Protein 7OXW (pdb70)

Sequence (143 aa):
GPLGSSMPNFSGNWKIIRSENFEELLKVLGVNVMLDDIAVAAASKPAVEEIKQEGDTFYIKTSTTVRTTTEINFKVGEEEFEEQQTVDGRPCCKSLVKWESENKMVCEQKLLKGEGPKTSWTRELTNDGELILTTMTADDVVCTRVYVRE

InterPro domains:
  IPR000463 Cytosolic fatty-acid binding [PR00178] (4-26)
  IPR000463 Cytosolic fatty-acid binding [PR00178] (65-81)
  IPR000463 Cytosolic fatty-acid binding [PR00178] (117-137)
  IPR000463 Cytosolic fatty-acid binding [PS00214] (6-23)
  IPR000566 Lipocalin/cytosolic fatty-acid binding domain [PF00061] (5-138)
  IPR012674 Calycin [G3DSA:2.40.128.20] (2-138)
  IPR012674 Calycin [SSF50814] (3-137)
  IPR031259 Intracellular lipid binding protein [PTHR11955] (1-137)

B-factor: mean 19.8, std 8.45, range [10.61, 64.06]

Organism: Homo sapiens (NCBI:txid9606)

GO terms:
  GO:0005634 nucleus (C, IDA)
  GO:0005737 cytoplasm (C, IDA)
  GO:0030332 cyclin binding (F, IDA)
  GO:0005501 retinoid binding (F, TAS)
  GO:0006355 regulation of DNA-templated transcription (P, TAS)
  GO:0007165 signal transduction (P, TAS)
  GO:0008544 epidermis development (P, TAS)
  GO:0005654 nucleoplasm (C, TAS)
  GO:0005829 cytosol (C, TAS)
  GO:0005515 protein binding (F, IPI)
  GO:0005654 nucleoplasm (C, IDA)
  GO:0005829 cytosol (C, IDA)
  GO:0070062 extracellular exosome (C, HDA)

Foldseek 3Di:
DEPDPQDFPAAWKAWDDKDCPVVQCVQCPQVAFCLPCVQPVDRPWTFGWDDDYQKIWTWTDDVVDIDIHIDGAADWDWTAGNVGFIKIWHWHDPDSFKIKIFIGTPDDDAWGWIWMWGQDPVRKIWIWIDTHPGIMIIIIHGD

Radius of gyration: 14.5 Å; Cα contacts (8 Å, |Δi|>4): 341; chains: 1; bounding box: 33×33×35 Å

Nearest PDB structures (foldseek):
  7oxw-assembly1_A  TM=1.007E+00  e=1.226E-26  Homo sapiens
  7aa0-assembly1_BBB  TM=8.154E-01  e=2.253E-20  Homo sapiens
  2g79-assembly1_A  TM=8.221E-01  e=6.037E-20  Homo sapiens
  4ykm-assembly2_B  TM=8.260E-01  e=2.718E-19  Homo sapiens
  3i17-assembly1_A  TM=8.117E-01  e=9.630E-20  Homo sapiens

Secondary structure (DSSP, 8-state):
--STTS----EEEEEEEEESHHHHHHHHGGG-BHHHHTTTS-SSS-EEEEEETTEEEEEEE-SS-EEEEEEETTS-EEEEBTTS-EEEEEEEEEETTEEEEEEEESSS----EEEEEEE-TTS-EEEEEEETTEEEEEEEEE-

Solvent-accessible surface area: 7800 Å² total; per-residue (Å²): 37,43,134,71,105,41,31,60,1,33,19,75,0,104,28,91,133,49,72,62,20,114,83,3,58,153,70,16,39,88,35,15,8,97,60,25,26,19,2,4,37,45,62,196,13,27,7,56,5,138,3,112,29,56,46,1,91,0,72,9,52,55,152,143,109,84,26,92,27,84,9,86,7,52,94,101,48,108,6,97,3,70,79,36,50,31,6,97,0,63,0,123,70,96,54,95,28,48,0,26,0,87,20,152,33,100,122,69,157,25,34,151,21,23,11,16,12,46,15,30,146,104,35,52,2,39,2,28,11,31,0,84,139,26,67,0,30,17,19,9,48,116,130

CATH classification: 2.40.128.20

Structure (mmCIF, N/CA/C/O backbone):
data_7OXW
#
_entry.id   7OXW
#
_cell.length_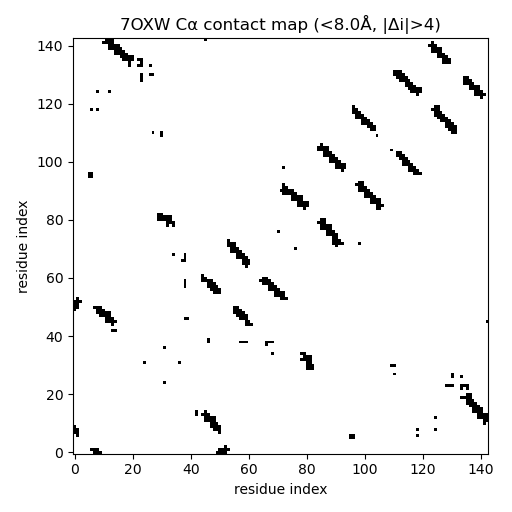a   45.300
_cell.length_b   92.290
_cell.length_c   98.760
_cell.angle_alpha   90.000
_cell.angle_beta   90.000
_cell.angle_gamma   90.000
#
_symmetry.space_group_name_H-M   'I 2 2 2'
#
loop_
_entity.id
_entity.type
_entity.pdbx_description
1 polymer 'Cellular retinoic acid-binding protein 2'
2 non-polymer 'ACETATE ION'
3 non-polymer 'SULFATE ION'
4 water water
#
loop_
_atom_site.group_PDB
_atom_site.id
_atom_site.type_symbol
_atom_site.label_atom_id
_atom_site.label_alt_id
_atom_site.label_comp_id
_atom_site.label_asym_id
_atom_site.label_entity_id
_atom_site.label_seq_id
_atom_site.pdbx_PDB_ins_code
_atom_site.Cartn_x
_atom_site.Cartn_y
_atom_site.Cartn_z
_atom_site.occupancy
_atom_site.B_iso_or_equiv
_atom_site.auth_seq_id
_atom_site.auth_comp_id
_atom_site.auth_asym_id
_atom_site.auth_atom_id
_atom_site.pdbx_PDB_model_num
ATOM 1 N N . GLY A 1 1 ? 4.175 10.810 19.647 1.000 20.155 -4 GLY A N 1
ATOM 2 C CA . GLY A 1 1 ? 3.883 11.639 20.829 1.000 18.270 -4 GLY A CA 1
ATOM 3 C C . GLY A 1 1 ? 5.097 12.441 21.267 1.000 15.974 -4 GLY A C 1
ATOM 4 O O . GLY A 1 1 ? 6.103 12.485 20.578 1.000 17.222 -4 GLY A O 1
ATOM 10 N N . PRO A 1 2 ? 4.979 13.101 22.429 1.000 15.153 -3 PRO A N 1
ATOM 11 C CA . PRO A 1 2 ? 5.990 14.020 22.929 1.000 15.062 -3 PRO A CA 1
ATOM 12 C C . PRO A 1 2 ? 6.996 13.331 23.850 1.000 15.521 -3 PRO A C 1
ATOM 13 O O . PRO A 1 2 ? 6.848 12.157 24.199 1.000 17.713 -3 PRO A O 1
ATOM 24 N N . LEU A 1 3 ? 8.002 14.097 24.251 1.000 16.391 -2 LEU A N 1
ATOM 25 C CA . LEU A 1 3 ? 9.025 13.634 25.219 1.000 16.070 -2 LEU A CA 1
ATOM 26 C C . LEU A 1 3 ? 8.567 13.878 26.661 1.000 16.208 -2 LEU A C 1
ATOM 27 O O . LEU A 1 3 ? 8.247 15.020 27.031 1.000 15.750 -2 LEU A O 1
ATOM 43 N N . GLY A 1 4 ? 8.624 12.842 27.493 1.000 17.212 -1 GLY A N 1
ATOM 44 C CA . GLY A 1 4 ? 8.393 13.018 28.930 1.000 17.560 -1 GLY A CA 1
ATOM 45 C C . GLY A 1 4 ? 7.053 13.671 29.208 1.000 15.883 -1 GLY A C 1
ATOM 46 O O . GLY A 1 4 ? 6.024 13.273 28.610 1.000 18.579 -1 GLY A O 1
ATOM 50 N N . SER A 1 5 ? 7.019 14.647 30.106 1.000 16.646 0 SER A N 1
ATOM 51 C CA A SER A 1 5 ? 5.790 15.336 30.563 0.500 17.380 0 SER A CA 1
ATOM 52 C CA B SER A 1 5 ? 5.760 15.304 30.535 0.500 16.956 0 SER A CA 1
ATOM 53 C C . SER A 1 5 ? 5.358 16.422 29.576 1.000 16.390 0 SER A C 1
ATOM 54 O O . SER A 1 5 ? 4.345 17.038 29.826 1.000 17.814 0 SER A O 1
ATOM 68 N N . MET A 1 6 ? 6.125 16.688 28.530 1.000 15.077 1 MET A N 1
ATOM 69 C CA . MET A 1 6 ? 5.737 17.744 27.566 1.000 14.343 1 MET A CA 1
ATOM 70 C C . MET A 1 6 ? 4.425 17.335 26.902 1.000 14.013 1 MET A C 1
ATOM 71 O O . MET A 1 6 ? 4.171 16.144 26.712 1.000 14.862 1 MET A O 1
ATOM 85 N N . PRO A 1 7 ? 3.551 18.292 26.558 1.000 14.251 2 PRO A N 1
ATOM 86 C CA . PRO A 1 7 ? 2.241 17.937 26.024 1.000 14.304 2 PRO A CA 1
ATOM 87 C C . PRO A 1 7 ? 2.298 17.409 24.585 1.000 14.277 2 PRO A C 1
ATOM 88 O O . PRO A 1 7 ? 3.178 17.760 23.810 1.000 13.991 2 PRO A O 1
ATOM 99 N N . ASN A 1 8 ? 1.297 16.618 24.242 1.000 14.839 3 ASN A N 1
ATOM 100 C CA . ASN A 1 8 ? 1.230 15.969 22.915 1.000 14.868 3 ASN A CA 1
ATOM 101 C C . ASN A 1 8 ? 0.489 16.869 21.933 1.000 14.347 3 ASN A C 1
ATOM 102 O O . ASN A 1 8 ? -0.730 17.060 22.072 1.000 15.619 3 ASN A O 1
ATOM 113 N N . PHE A 1 9 ? 1.189 17.386 20.939 1.000 13.224 4 PHE A N 1
ATOM 114 C CA . PHE A 1 9 ? 0.570 18.236 19.906 1.000 13.074 4 PHE A CA 1
ATOM 115 C C . PHE A 1 9 ? -0.218 17.395 18.900 1.000 13.451 4 PHE A C 1
ATOM 116 O O . PHE A 1 9 ? -0.988 17.977 18.115 1.000 13.651 4 PHE A O 1
ATOM 133 N N . SER A 1 10 ? -0.011 16.091 18.843 1.000 14.104 5 SER A N 1
ATOM 134 C CA . SER A 1 10 ? -0.720 15.252 17.855 1.000 13.869 5 SER A CA 1
ATOM 135 C C . SER A 1 10 ? -2.219 15.426 18.020 1.000 13.946 5 SER A C 1
ATOM 136 O O . SER A 1 10 ? -2.718 15.348 19.138 1.000 15.994 5 SER A O 1
ATOM 144 N N . GLY A 1 11 ? -2.892 15.651 16.917 1.000 15.226 6 GLY A N 1
ATOM 145 C CA . GLY A 1 11 ? -4.353 15.757 16.946 1.000 17.683 6 GLY A CA 1
ATOM 146 C C . GLY A 1 11 ? -4.885 16.405 15.706 1.000 14.354 6 GLY A C 1
ATOM 147 O O . GLY A 1 11 ? -4.126 16.830 14.835 1.000 15.308 6 GLY A O 1
ATOM 151 N N . ASN A 1 12 ? -6.198 16.545 15.684 1.000 15.071 7 ASN A N 1
ATOM 152 C CA . ASN A 1 12 ? -6.930 17.274 14.644 1.000 14.473 7 ASN A CA 1
ATOM 153 C C . ASN A 1 12 ? -7.527 18.501 15.300 1.000 13.939 7 ASN A C 1
ATOM 154 O O . ASN A 1 12 ? -8.247 18.346 16.298 1.000 16.544 7 ASN A O 1
ATOM 165 N N . TRP A 1 13 ? -7.162 19.673 14.827 1.000 13.630 8 TRP A N 1
ATOM 166 C CA . TRP A 1 13 ? -7.375 20.947 15.523 1.000 13.199 8 TRP A CA 1
ATOM 167 C C . TRP A 1 13 ? -8.286 21.877 14.739 1.000 13.301 8 TRP A C 1
ATOM 168 O O . TRP A 1 13 ? -8.102 22.079 13.538 1.000 14.496 8 TRP A O 1
ATOM 189 N N . LYS A 1 14 ? -9.291 22.386 15.423 1.000 14.651 9 LYS A N 1
ATOM 190 C CA . LYS A 1 14 ? -10.353 23.234 14.883 1.000 15.847 9 LYS A CA 1
ATOM 191 C C . LYS A 1 14 ? -10.143 24.661 15.365 1.000 14.021 9 LYS A C 1
ATOM 192 O O . LYS A 1 14 ? -10.069 24.899 16.587 1.000 14.670 9 LYS A O 1
ATOM 211 N N . ILE A 1 15 ? -10.114 25.619 14.483 1.000 14.946 10 ILE A N 1
ATOM 212 C CA . ILE A 1 15 ? -9.997 27.039 14.857 1.000 14.372 10 ILE A CA 1
ATOM 213 C C . ILE A 1 15 ? -11.279 27.550 15.509 1.000 14.893 10 ILE A C 1
ATOM 214 O O . ILE A 1 15 ? -12.354 27.335 14.946 1.000 17.606 10 ILE A O 1
ATOM 230 N N . ILE A 1 16 ? -11.162 28.239 16.653 1.000 13.949 11 ILE A N 1
ATOM 231 C CA . ILE A 1 16 ? -12.343 28.862 17.308 1.000 14.391 11 ILE A CA 1
ATOM 232 C C . ILE A 1 16 ? -12.122 30.337 17.591 1.000 13.917 11 ILE A C 1
ATOM 233 O O . ILE A 1 16 ? -13.076 30.988 17.986 1.000 16.243 11 ILE A O 1
ATOM 249 N N . ARG A 1 17 ? -10.968 30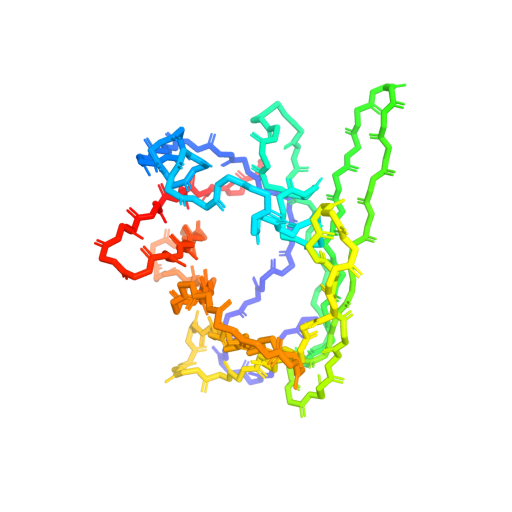.906 17.265 1.000 14.677 12 ARG A N 1
ATOM 250 C CA . ARG A 1 17 ? -10.801 32.360 17.384 1.000 14.489 12 ARG A CA 1
ATOM 251 C C . ARG A 1 17 ? -9.618 32.785 16.530 1.000 15.060 12 ARG A C 1
ATOM 252 O O . ARG A 1 17 ? -8.627 32.043 16.441 1.000 14.853 12 ARG A O 1
ATOM 273 N N . SER A 1 18 ? -9.714 33.969 15.949 1.000 15.650 13 SER A N 1
ATOM 274 C CA . SER A 1 18 ? -8.599 34.620 15.243 1.000 15.691 13 SER A CA 1
ATOM 275 C C . SER A 1 18 ? -8.583 36.097 15.572 1.000 14.903 13 SER A C 1
ATOM 276 O O . SER A 1 18 ? -9.673 36.700 15.656 1.000 18.225 13 SER A O 1
ATOM 284 N N . GLU A 1 19 ? -7.404 36.677 15.624 1.000 15.495 14 GLU A N 1
ATOM 285 C CA . GLU A 1 19 ? -7.278 38.136 15.636 1.000 17.194 14 GLU A CA 1
ATOM 286 C C . GLU A 1 19 ? -6.031 38.511 14.859 1.000 16.333 14 GLU A C 1
ATOM 287 O O . GLU A 1 19 ? -4.994 37.841 14.943 1.000 15.395 14 GLU A O 1
ATOM 299 N N . ASN A 1 20 ? -6.168 39.598 14.120 1.000 16.878 15 ASN A N 1
ATOM 300 C CA . ASN A 1 20 ? -5.063 40.292 13.415 1.000 16.429 15 ASN A CA 1
ATOM 301 C C . ASN A 1 20 ? -4.492 39.459 12.254 1.000 15.020 15 ASN A C 1
ATOM 302 O O . ASN A 1 20 ? -3.384 39.800 11.812 1.000 15.587 15 ASN A O 1
ATOM 313 N N . PHE A 1 21 ? -5.190 38.467 11.729 1.000 15.327 16 PHE A N 1
ATOM 314 C CA . PHE A 1 21 ? -4.633 37.693 10.589 1.000 15.137 16 PHE A CA 1
ATOM 315 C C . PHE A 1 21 ? -4.607 38.567 9.325 1.000 14.891 16 PHE A C 1
ATOM 316 O O . PHE A 1 21 ? -3.551 38.675 8.668 1.000 14.351 16 PHE A O 1
ATOM 333 N N . GLU A 1 22 ? -5.715 39.195 8.980 1.000 16.802 17 GLU A N 1
ATOM 334 C CA . GLU A 1 22 ? -5.706 40.049 7.769 1.000 16.502 17 GLU A CA 1
ATOM 335 C C . GLU A 1 22 ? -4.672 41.181 7.957 1.000 16.025 17 GLU A C 1
ATOM 336 O O . GLU A 1 22 ? -3.928 41.564 7.041 1.000 15.417 17 GLU A O 1
ATOM 348 N N . GLU A 1 23 ? -4.596 41.733 9.146 1.000 16.301 18 GLU A N 1
ATOM 349 C CA . GLU A 1 23 ? -3.651 42.807 9.472 1.000 16.018 18 GLU A CA 1
ATOM 350 C C . GLU A 1 23 ? -2.195 42.342 9.254 1.000 14.441 18 GLU A C 1
ATOM 351 O O . GLU A 1 23 ? -1.350 43.018 8.633 1.000 15.116 18 GLU A O 1
ATOM 363 N N . LEU A 1 24 ? -1.883 41.154 9.760 1.000 13.555 19 LEU A N 1
ATOM 364 C CA . LEU A 1 24 ? -0.554 40.544 9.573 1.000 13.137 19 LEU A CA 1
ATOM 365 C C . LEU A 1 24 ? -0.279 40.388 8.080 1.000 12.380 19 LEU A C 1
ATOM 366 O O . LEU A 1 24 ? 0.827 40.691 7.627 1.000 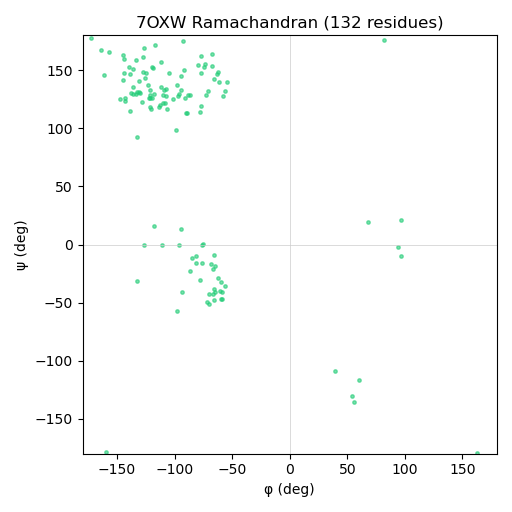13.284 19 LEU A O 1
ATOM 382 N N . LEU A 1 25 ? -1.244 39.864 7.330 1.000 12.192 20 LEU A N 1
ATOM 383 C CA . LEU A 1 25 ? -1.038 39.677 5.884 1.000 12.276 20 LEU A CA 1
ATOM 384 C C . LEU A 1 25 ? -0.728 41.016 5.209 1.000 12.429 20 LEU A C 1
ATOM 385 O O . LEU A 1 25 ? 0.093 41.052 4.289 1.000 13.588 20 LEU A O 1
ATOM 401 N N . LYS A 1 26 ? -1.406 42.078 5.591 1.000 13.652 21 LYS A N 1
ATOM 402 C CA . LYS A 1 26 ? -1.162 43.409 4.986 1.000 14.527 21 LYS A CA 1
ATOM 403 C C . LYS A 1 26 ? 0.232 43.917 5.345 1.000 14.754 21 LYS A C 1
ATOM 404 O O . LYS A 1 26 ? 0.920 44.486 4.475 1.000 16.853 21 LYS A O 1
ATOM 423 N N . VAL A 1 27 ? 0.660 43.757 6.582 1.000 15.079 22 VAL A N 1
ATOM 424 C CA . VAL A 1 27 ? 2.019 44.218 6.960 1.000 16.440 22 VAL A CA 1
ATOM 425 C C . VAL A 1 27 ? 3.062 43.401 6.202 1.000 16.642 22 VAL A C 1
ATOM 426 O O . VAL A 1 27 ? 4.041 43.958 5.712 1.000 20.286 22 VAL A O 1
ATOM 439 N N . LEU A 1 28 ? 2.849 42.102 6.079 1.000 15.346 23 LEU A N 1
ATOM 440 C CA . LEU A 1 28 ? 3.850 41.227 5.419 1.000 16.061 23 LEU A CA 1
ATOM 441 C C . LEU A 1 28 ? 3.909 41.497 3.907 1.000 15.257 23 LEU A C 1
ATOM 442 O O . LEU A 1 28 ? 5.006 41.450 3.325 1.000 16.284 23 LEU A O 1
ATOM 458 N N . GLY A 1 29 ? 2.760 41.664 3.262 1.000 14.637 24 GLY A N 1
ATOM 459 C CA . GLY A 1 29 ? 2.750 41.766 1.803 1.000 14.441 24 GLY A CA 1
ATOM 460 C C . GLY A 1 29 ? 3.458 40.572 1.194 1.000 14.071 24 GLY A C 1
ATOM 461 O O . GLY A 1 29 ? 3.170 39.418 1.554 1.000 15.274 24 GLY A O 1
ATOM 465 N N . VAL A 1 30 ? 4.376 40.825 0.276 1.000 14.258 25 VAL A N 1
ATOM 466 C CA . VAL A 1 30 ? 5.075 39.749 -0.467 1.000 14.739 25 VAL A CA 1
ATOM 467 C C . VAL A 1 30 ? 6.130 39.070 0.420 1.000 14.323 25 VAL A C 1
ATOM 468 O O . VAL A 1 30 ? 6.777 38.122 -0.040 1.000 16.473 25 VAL A O 1
ATOM 481 N N . ASN A 1 31 ? 6.275 39.506 1.672 1.000 14.903 26 ASN A N 1
ATOM 482 C CA . ASN A 1 31 ? 7.166 38.840 2.649 1.000 16.467 26 ASN A CA 1
ATOM 483 C C . ASN A 1 31 ? 6.474 37.625 3.285 1.000 15.858 26 ASN A C 1
ATOM 484 O O . ASN A 1 31 ? 7.138 36.875 4.014 1.000 17.931 26 ASN A O 1
ATOM 495 N N . VAL A 1 32 ? 5.180 37.419 3.087 1.000 14.871 27 VAL A N 1
ATOM 496 C CA . VAL A 1 32 ? 4.521 36.219 3.659 1.000 15.654 27 VAL A CA 1
ATOM 497 C C . VAL A 1 32 ? 5.147 34.942 3.049 1.000 15.180 27 VAL A C 1
ATOM 498 O O . VAL A 1 32 ? 5.543 34.927 1.914 1.000 17.033 27 VAL A O 1
ATOM 511 N N . MET A 1 33 ? 5.182 33.868 3.814 1.000 17.900 28 MET A N 1
ATOM 512 C CA . MET A 1 33 ? 5.807 32.599 3.355 1.000 18.688 28 MET A CA 1
ATOM 513 C C . MET A 1 33 ? 4.720 31.543 3.374 1.000 15.006 28 MET A C 1
ATOM 514 O O . MET A 1 33 ? 3.979 31.405 4.446 1.000 15.369 28 MET A O 1
ATOM 528 N N . LEU A 1 34 ? 4.523 30.872 2.247 1.000 15.516 29 LEU A N 1
ATOM 529 C CA . LEU A 1 34 ? 3.516 29.801 2.158 1.000 18.152 29 LEU A CA 1
ATOM 530 C C . LEU A 1 34 ? 3.776 28.695 3.131 1.000 17.783 29 LEU A C 1
ATOM 531 O O . LEU A 1 34 ? 2.812 28.019 3.559 1.000 18.755 29 LEU A O 1
ATOM 547 N N . ASP A 1 35 ? 5.023 28.434 3.426 1.000 15.672 30 ASP A N 1
ATOM 548 C CA . ASP A 1 35 ? 5.280 27.297 4.351 1.000 18.216 30 ASP A CA 1
ATOM 549 C C . ASP A 1 35 ? 4.717 27.615 5.747 1.000 19.044 30 ASP A C 1
ATOM 550 O O . ASP A 1 35 ? 4.612 26.695 6.590 1.000 22.344 30 ASP A O 1
ATOM 559 N N . ASP A 1 36 ? 4.286 28.843 5.977 1.000 15.552 31 ASP A N 1
ATOM 560 C CA . ASP A 1 36 ? 3.545 29.191 7.209 1.000 18.210 31 ASP A CA 1
ATOM 561 C C . ASP A 1 36 ? 2.037 29.185 6.891 1.000 17.013 31 ASP A C 1
ATOM 562 O O . ASP A 1 36 ? 1.213 28.432 7.443 1.000 18.993 31 ASP A O 1
ATOM 571 N N . ILE A 1 37 ? 1.616 29.963 5.932 1.000 14.369 32 ILE A N 1
ATOM 572 C CA . ILE A 1 37 ? 0.157 30.223 5.802 1.000 15.096 32 ILE A CA 1
ATOM 573 C C . ILE A 1 37 ? -0.563 29.095 5.065 1.000 13.934 32 ILE A C 1
ATOM 574 O O . ILE A 1 37 ? -1.799 28.992 5.196 1.000 14.994 32 ILE A O 1
ATOM 590 N N . ALA A 1 38 ? 0.141 28.225 4.362 1.000 13.558 33 ALA A N 1
ATOM 591 C CA . ALA A 1 38 ? -0.547 27.166 3.595 1.000 13.705 33 ALA A CA 1
ATOM 592 C C . ALA A 1 38 ? -1.205 26.145 4.530 1.000 12.839 33 ALA A C 1
ATOM 593 O O . ALA A 1 38 ? -2.097 25.431 4.054 1.000 14.319 33 ALA A O 1
ATOM 600 N N . VAL A 1 39 ? -0.836 26.091 5.812 1.000 12.914 34 VAL A N 1
ATOM 601 C CA . VAL A 1 39 ? -1.506 25.213 6.803 1.000 13.434 34 VAL A CA 1
ATOM 602 C C . VAL A 1 39 ? -2.157 26.014 7.916 1.000 13.540 34 VAL A C 1
ATOM 603 O O . VAL A 1 39 ? -2.510 25.449 8.945 1.000 15.461 34 VAL A O 1
ATOM 616 N N . ALA A 1 40 ? -2.344 27.305 7.718 1.000 13.583 35 ALA A N 1
ATOM 617 C CA . ALA A 1 40 ? -2.954 28.179 8.743 1.000 14.212 35 ALA A CA 1
ATOM 618 C C . ALA A 1 40 ? -4.047 29.098 8.197 1.000 15.711 35 ALA A C 1
ATOM 619 O O . ALA A 1 40 ? -4.972 29.380 8.979 1.000 19.675 35 ALA A O 1
ATOM 626 N N . ALA A 1 41 ? -3.991 29.558 6.956 1.000 17.194 36 ALA A N 1
ATOM 627 C CA . ALA A 1 41 ? -4.928 30.597 6.496 1.000 16.921 36 ALA A CA 1
ATOM 628 C C . ALA A 1 41 ? -6.372 30.084 6.474 1.000 17.617 36 ALA A C 1
ATOM 629 O O . ALA A 1 41 ? -7.279 30.867 6.955 1.000 19.598 36 ALA A O 1
ATOM 636 N N . ALA A 1 42 ? -6.648 28.901 5.904 1.000 17.771 37 ALA A N 1
ATOM 637 C CA . ALA A 1 42 ? -8.020 28.398 5.683 1.000 19.760 37 ALA A CA 1
ATOM 638 C C . ALA A 1 42 ? -8.623 27.991 7.022 1.000 18.105 37 ALA A C 1
ATOM 639 O O . ALA A 1 42 ? -7.984 27.201 7.740 1.000 20.535 37 ALA A O 1
ATOM 646 N N . SER A 1 43 ? -9.821 28.475 7.345 1.000 20.099 38 SER A N 1
ATOM 647 C CA . SER A 1 43 ? -10.468 28.180 8.647 1.000 20.586 38 SER A CA 1
ATOM 648 C C . SER A 1 43 ? -11.268 26.879 8.622 1.000 21.733 38 SER A C 1
ATOM 649 O O . SER A 1 43 ? -11.428 26.286 9.691 1.000 26.701 38 SER A O 1
ATOM 657 N N . LYS A 1 44 ? -11.700 26.397 7.472 1.000 20.233 39 LYS A N 1
ATOM 658 C CA . LYS A 1 44 ? -12.604 25.223 7.415 1.000 23.080 39 LYS A CA 1
ATOM 659 C C . LYS A 1 44 ? -11.853 23.949 7.789 1.000 21.460 39 LYS A C 1
ATOM 660 O O . LYS A 1 44 ? -12.404 23.146 8.559 1.000 23.428 39 LYS A O 1
ATOM 679 N N . PRO A 1 45 ? -10.665 23.637 7.208 1.000 18.452 40 PRO A N 1
ATOM 680 C CA . PRO A 1 45 ? -10.154 22.291 7.434 1.000 18.353 40 PRO A CA 1
ATOM 681 C C . PRO A 1 45 ? -9.609 22.126 8.855 1.000 15.514 40 PRO A C 1
ATOM 682 O O . PRO A 1 45 ? -9.050 23.032 9.413 1.000 20.287 40 PRO A O 1
ATOM 693 N N . ALA A 1 46 ? -9.663 20.890 9.336 1.000 17.523 41 ALA A N 1
ATOM 694 C CA . ALA A 1 46 ? -8.922 20.509 10.547 1.000 17.541 41 ALA A CA 1
ATOM 695 C C . ALA A 1 46 ? -7.440 20.719 10.240 1.000 16.768 41 ALA A C 1
ATOM 696 O O . ALA A 1 46 ? -6.976 20.430 9.110 1.000 18.936 41 ALA A O 1
ATOM 703 N N . VAL A 1 47 ? -6.704 21.233 11.195 1.000 14.403 42 VAL A N 1
ATOM 704 C CA . VAL A 1 47 ? -5.235 21.199 11.134 1.000 13.768 42 VAL A CA 1
ATOM 705 C C . VAL A 1 47 ? -4.804 19.899 11.780 1.000 13.049 42 VAL A C 1
ATOM 706 O O . VAL A 1 47 ? -5.014 19.711 12.987 1.000 15.037 42 VAL A O 1
ATOM 719 N N . GLU A 1 48 ? -4.247 19.006 10.983 1.000 13.073 43 GLU A N 1
ATOM 720 C CA A GLU A 1 48 ? -3.840 17.665 11.454 0.500 13.278 43 GLU A CA 1
ATOM 721 C CA B GLU A 1 48 ? -3.836 17.662 11.459 0.500 13.687 43 GLU A CA 1
ATOM 722 C C . GLU A 1 48 ? -2.353 17.686 11.799 1.000 13.840 43 GLU A C 1
ATOM 723 O O . GLU A 1 48 ? -1.547 17.876 10.902 1.000 16.078 43 GLU A O 1
ATOM 745 N N . ILE A 1 49 ? -2.039 17.476 13.059 1.000 13.408 44 ILE A N 1
ATOM 746 C CA . ILE A 1 49 ? -0.632 17.496 13.506 1.000 12.964 44 ILE A CA 1
ATOM 747 C C . ILE A 1 49 ? -0.258 16.079 13.909 1.000 13.072 44 ILE A C 1
ATOM 748 O O . ILE A 1 49 ? -1.004 15.432 14.662 1.000 14.462 44 ILE A O 1
ATOM 764 N N . LYS A 1 50 ? 0.913 15.636 13.481 1.000 13.521 45 LYS A N 1
ATOM 765 C CA . LYS A 1 50 ? 1.523 14.389 13.965 1.000 14.933 45 LYS A CA 1
ATOM 766 C C . LYS A 1 50 ? 2.868 14.784 14.550 1.000 13.494 45 LYS A C 1
ATOM 767 O O . LYS A 1 50 ? 3.747 15.256 13.824 1.000 14.819 45 LYS A O 1
ATOM 786 N N . GLN A 1 51 ? 3.035 14.531 15.841 1.000 13.666 46 GLN A N 1
ATOM 787 C CA . GLN A 1 51 ? 4.297 14.786 16.557 1.000 13.056 46 GLN A CA 1
ATOM 788 C C . GLN A 1 51 ? 4.955 13.454 16.902 1.000 13.595 46 GLN A C 1
ATOM 789 O O . GLN A 1 51 ? 4.286 12.562 17.477 1.000 15.293 46 GLN A O 1
ATOM 803 N N . GLU A 1 52 ? 6.244 13.358 16.629 1.000 14.423 47 GLU A N 1
ATOM 804 C CA . GLU A 1 52 ? 7.078 12.239 17.107 1.000 17.129 47 GLU A CA 1
ATOM 805 C C . GLU A 1 52 ? 8.337 12.866 17.685 1.000 15.366 47 GLU A C 1
ATOM 806 O O . GLU A 1 52 ? 9.275 13.141 16.934 1.000 17.059 47 GLU A O 1
ATOM 818 N N . GLY A 1 53 ? 8.317 13.132 18.990 1.000 16.623 48 GLY A N 1
ATOM 819 C CA . GLY A 1 53 ? 9.391 13.881 19.649 1.000 16.487 48 GLY A CA 1
ATOM 820 C C . GLY A 1 53 ? 9.526 15.268 19.056 1.000 14.631 48 GLY A C 1
ATOM 821 O O . GLY A 1 53 ? 8.575 16.057 19.109 1.000 15.997 48 GLY A O 1
ATOM 825 N N . ASP A 1 54 ? 10.661 15.546 18.459 1.000 13.960 49 ASP A N 1
ATOM 826 C CA . ASP A 1 54 ? 10.925 16.842 17.817 1.000 13.348 49 ASP A CA 1
ATOM 827 C C . ASP A 1 54 ? 10.390 16.886 16.380 1.000 13.158 49 ASP A C 1
ATOM 828 O O . ASP A 1 54 ? 10.377 17.985 15.808 1.000 13.368 49 ASP A O 1
ATOM 837 N N . THR A 1 55 ? 9.979 15.760 15.789 1.000 13.161 50 THR A N 1
ATOM 838 C CA . THR A 1 55 ? 9.542 15.750 14.376 1.000 13.429 50 THR A CA 1
ATOM 839 C C . THR A 1 55 ? 8.052 16.061 14.296 1.000 13.285 50 THR A C 1
ATOM 840 O O . THR A 1 55 ? 7.240 15.377 14.916 1.000 14.556 50 THR A O 1
ATOM 851 N N . PHE A 1 56 ? 7.711 17.026 13.451 1.000 12.766 51 PHE A N 1
ATOM 852 C CA . PHE A 1 56 ? 6.327 17.476 13.218 1.000 12.312 51 PHE A CA 1
ATOM 853 C C . PHE A 1 56 ? 5.963 17.363 11.752 1.000 12.230 51 PHE A C 1
ATOM 854 O O . PHE A 1 56 ? 6.706 17.776 10.866 1.000 14.432 51 PHE A O 1
ATOM 871 N N . TYR A 1 57 ? 4.744 16.879 11.524 1.000 12.617 52 TYR A N 1
ATOM 872 C CA . TYR A 1 57 ? 4.034 16.982 10.242 1.000 12.724 52 TYR A CA 1
ATOM 873 C C . TYR A 1 57 ? 2.737 17.719 10.520 1.000 13.382 52 TYR A C 1
ATOM 874 O O . TYR A 1 57 ? 2.031 17.353 11.475 1.000 14.655 52 TYR A O 1
ATOM 892 N N . ILE A 1 58 ? 2.424 18.714 9.690 1.000 13.003 53 ILE A N 1
ATOM 893 C CA . ILE A 1 58 ? 1.191 19.522 9.836 1.000 12.797 53 ILE A CA 1
ATOM 894 C C . ILE A 1 58 ? 0.499 19.499 8.484 1.000 12.956 53 ILE A C 1
ATOM 895 O O . ILE A 1 58 ? 1.100 19.925 7.491 1.000 13.786 53 ILE A O 1
ATOM 911 N N . LYS A 1 59 ? -0.751 19.035 8.444 1.000 13.053 54 LYS A N 1
ATOM 912 C CA . LYS A 1 59 ? -1.473 18.795 7.185 1.000 13.179 54 LYS A CA 1
ATOM 913 C C . LYS A 1 59 ? -2.858 19.421 7.241 1.000 12.789 54 LYS A C 1
ATOM 914 O O . LYS A 1 59 ? -3.561 19.301 8.256 1.000 14.038 54 LYS A O 1
ATOM 933 N N . THR A 1 60 ? -3.263 19.989 6.124 1.000 12.597 55 THR A N 1
ATOM 934 C CA . THR A 1 60 ? -4.660 20.395 5.913 1.000 13.488 55 THR A CA 1
ATOM 935 C C . THR A 1 60 ? -5.149 19.787 4.607 1.000 13.499 55 THR A C 1
ATOM 936 O O . THR A 1 60 ? -4.392 19.648 3.647 1.000 13.861 55 THR A O 1
ATOM 947 N N . SER A 1 61 ? -6.423 19.480 4.563 1.000 14.862 56 SER A N 1
ATOM 948 C CA . SER A 1 61 ? -7.020 18.871 3.362 1.000 15.677 56 SER A CA 1
ATOM 949 C C . SER A 1 61 ? -8.429 19.426 3.153 1.000 16.300 56 SER A C 1
ATOM 950 O O . SER A 1 61 ? -9.272 19.320 4.037 1.000 19.623 56 SER A O 1
ATOM 958 N N . THR A 1 62 ? -8.666 19.997 1.981 1.000 16.260 57 THR A N 1
ATOM 959 C CA . THR A 1 62 ? -10.003 20.317 1.435 1.000 16.935 57 THR A CA 1
ATOM 960 C C . THR A 1 62 ? -10.192 19.493 0.168 1.000 17.127 57 THR A C 1
ATOM 961 O O . THR A 1 62 ? -9.259 18.856 -0.284 1.000 17.974 57 THR A O 1
ATOM 972 N N . THR A 1 63 ? -11.387 19.491 -0.401 1.000 19.571 58 THR A N 1
ATOM 973 C CA . THR A 1 63 ? -11.602 18.715 -1.653 1.000 20.778 58 THR A CA 1
ATOM 974 C C . THR A 1 63 ? -10.768 19.311 -2.794 1.000 16.988 58 THR A C 1
ATOM 975 O O . THR A 1 63 ? -10.628 18.632 -3.770 1.000 21.160 58 THR A O 1
ATOM 986 N N . VAL A 1 64 ? -10.310 20.553 -2.687 1.000 16.253 59 VAL A N 1
ATOM 987 C CA . VAL A 1 64 ? -9.462 21.202 -3.725 1.000 14.165 59 VAL A CA 1
ATOM 988 C C . VAL A 1 64 ? -7.966 21.039 -3.425 1.000 12.864 59 VAL A C 1
ATOM 989 O O . VAL A 1 64 ? -7.203 20.908 -4.375 1.000 13.939 59 VAL A O 1
ATOM 1002 N N . ARG A 1 65 ? -7.554 21.165 -2.168 1.000 12.521 60 ARG A N 1
ATOM 1003 C CA . ARG A 1 65 ? -6.115 21.306 -1.857 1.000 11.743 60 ARG A CA 1
ATOM 1004 C C . ARG A 1 65 ? -5.740 20.479 -0.642 1.000 11.980 60 ARG A C 1
ATOM 1005 O O . ARG A 1 65 ? -6.377 20.590 0.426 1.000 13.402 60 ARG A O 1
ATOM 1026 N N A THR A 1 66 ? -4.673 19.706 -0.781 0.500 11.587 61 THR A N 1
ATOM 1027 N N B THR A 1 66 ? -4.671 19.699 -0.779 0.500 12.137 61 THR A N 1
ATOM 1028 C CA A THR A 1 66 ? -4.020 19.063 0.372 0.500 11.618 61 THR A CA 1
ATOM 1029 C CA B THR A 1 66 ? -4.011 19.021 0.358 0.500 12.999 61 THR A CA 1
ATOM 1030 C C A THR A 1 66 ? -2.625 19.650 0.494 0.500 12.282 61 THR A C 1
ATOM 1031 C C B THR A 1 66 ? -2.618 19.613 0.498 0.500 13.282 61 THR A C 1
ATOM 1032 O O A THR A 1 66 ? -1.897 19.712 -0.506 0.500 13.049 61 THR A O 1
ATOM 1033 O O B THR A 1 66 ? -1.876 19.616 -0.496 0.500 15.486 61 THR A O 1
ATOM 1054 N N . THR A 1 67 ? -2.258 20.038 1.705 1.000 12.266 62 THR A N 1
ATOM 1055 C CA . THR A 1 67 ? -0.930 20.613 1.982 1.000 12.617 62 THR A CA 1
ATOM 1056 C C . THR A 1 67 ? -0.371 19.960 3.233 1.000 12.431 62 THR A C 1
ATOM 1057 O O . THR A 1 67 ? -1.091 19.828 4.223 1.000 13.864 62 THR A O 1
ATOM 1068 N N . GLU A 1 68 ? 0.900 19.605 3.203 1.000 11.853 63 GLU A N 1
ATOM 1069 C CA . GLU A 1 68 ? 1.590 19.090 4.384 1.000 12.204 63 GLU A CA 1
ATOM 1070 C C . GLU A 1 68 ? 2.946 19.746 4.485 1.000 12.006 63 GLU A C 1
ATOM 1071 O O . GLU A 1 68 ? 3.703 19.752 3.501 1.000 12.839 63 GLU A O 1
ATOM 1083 N N . ILE A 1 69 ? 3.231 20.275 5.658 1.000 12.093 64 ILE A N 1
ATOM 1084 C CA . ILE A 1 69 ? 4.588 20.770 5.958 1.000 12.443 64 ILE A CA 1
ATOM 1085 C C . ILE A 1 69 ? 5.216 19.866 7.011 1.000 12.197 64 ILE A C 1
ATOM 1086 O O . ILE A 1 69 ? 4.539 19.196 7.789 1.000 13.059 64 ILE A O 1
ATOM 1102 N N . ASN A 1 70 ? 6.524 19.890 7.034 1.000 12.511 65 ASN A N 1
ATOM 1103 C CA . ASN A 1 70 ? 7.261 19.141 8.059 1.000 14.165 65 ASN A CA 1
ATOM 1104 C C . ASN A 1 70 ? 8.495 19.888 8.492 1.000 13.957 65 ASN A C 1
ATOM 1105 O O . ASN A 1 70 ? 9.107 20.628 7.712 1.000 15.277 65 ASN A O 1
ATOM 1116 N N . PHE A 1 71 ? 8.819 19.695 9.752 1.000 13.007 66 PHE A N 1
ATOM 1117 C CA . PHE A 1 71 ? 10.052 20.245 10.335 1.000 13.050 66 PHE A CA 1
ATOM 1118 C C . PHE A 1 71 ? 10.408 19.407 11.546 1.000 12.832 66 PHE A C 1
ATOM 1119 O O . PHE A 1 71 ? 9.590 18.639 12.054 1.000 14.104 66 PHE A O 1
ATOM 1136 N N . LYS A 1 72 ? 11.637 19.588 11.984 1.000 13.069 67 LYS A N 1
ATOM 1137 C CA . LYS A 1 72 ? 12.117 18.989 13.230 1.000 13.259 67 LYS A CA 1
ATOM 1138 C C . LYS A 1 72 ? 12.577 20.127 14.123 1.000 12.481 67 LYS A C 1
ATOM 1139 O O . LYS A 1 72 ? 13.422 20.923 13.714 1.000 12.807 67 LYS A O 1
ATOM 1158 N N . VAL A 1 73 ? 12.045 20.177 15.336 1.000 12.458 68 VAL A N 1
ATOM 1159 C CA . VAL A 1 73 ? 12.498 21.175 16.327 1.000 11.940 68 VAL A CA 1
ATOM 1160 C C . VAL A 1 73 ? 14.005 20.957 16.508 1.000 11.753 68 VAL A C 1
ATOM 1161 O O . VAL A 1 73 ? 14.441 19.813 16.715 1.000 13.053 68 VAL A O 1
ATOM 1174 N N . GLY A 1 74 ? 14.774 22.031 16.369 1.000 11.921 69 GLY A N 1
ATOM 1175 C CA . GLY A 1 74 ? 16.241 21.962 16.479 1.000 12.431 69 GLY A CA 1
ATOM 1176 C C . GLY A 1 74 ? 16.981 21.857 15.163 1.000 13.292 69 GLY A C 1
ATOM 1177 O O . GLY A 1 74 ? 18.205 21.961 15.193 1.000 15.477 69 GLY A O 1
ATOM 1181 N N . GLU A 1 75 ? 16.297 21.628 14.049 1.000 13.188 70 GLU A N 1
ATOM 1182 C CA . GLU A 1 75 ? 16.958 21.473 12.733 1.000 13.934 70 GLU A CA 1
ATOM 1183 C C . GLU A 1 75 ? 16.589 22.621 11.806 1.000 13.808 70 GLU A C 1
ATOM 1184 O O . GLU A 1 75 ? 15.402 22.814 11.500 1.000 13.526 70 GLU A O 1
ATOM 1196 N N . GLU A 1 76 ? 17.571 23.390 11.391 1.000 14.274 71 GLU A N 1
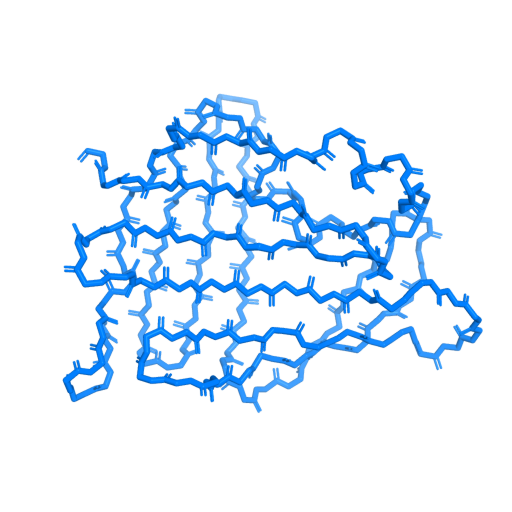ATOM 1197 C CA A GLU A 1 76 ? 17.331 24.529 10.483 0.500 15.081 71 GLU A CA 1
ATOM 1198 C CA B GLU A 1 76 ? 17.321 24.531 10.489 0.500 15.212 71 GLU A CA 1
ATOM 1199 C C . GLU A 1 76 ? 16.670 24.025 9.197 1.000 13.926 71 GLU A C 1
ATOM 1200 O O . GLU A 1 76 ? 17.008 22.930 8.728 1.000 14.957 71 GLU A O 1
ATOM 1222 N N . PHE A 1 77 ? 15.786 24.834 8.642 1.000 14.214 72 PHE A N 1
ATOM 1223 C CA . PHE A 1 77 ? 15.174 24.528 7.336 1.000 14.289 72 PHE A CA 1
ATOM 1224 C C . PHE A 1 77 ? 14.975 25.839 6.600 1.000 14.371 72 PHE A C 1
ATOM 1225 O O . PHE A 1 77 ? 15.117 26.923 7.135 1.000 17.350 72 PHE A O 1
ATOM 1242 N N . GLU A 1 78 ? 14.770 25.714 5.303 1.000 16.391 73 GLU A N 1
ATOM 1243 C CA . GLU A 1 78 ? 14.612 26.889 4.423 1.000 17.360 73 GLU A CA 1
ATOM 1244 C C . GLU A 1 78 ? 13.149 26.995 3.998 1.000 17.940 73 GLU A C 1
ATOM 1245 O O . GLU A 1 78 ? 12.487 25.977 3.704 1.000 21.195 73 GLU A O 1
ATOM 1257 N N . GLU A 1 79 ? 12.619 28.192 4.080 1.000 19.070 74 GLU A N 1
ATOM 1258 C CA . GLU A 1 79 ? 11.318 28.464 3.439 1.000 19.934 74 GLU A CA 1
ATOM 1259 C C . GLU A 1 79 ? 11.519 29.686 2.550 1.000 18.203 74 GLU A C 1
ATOM 1260 O O . GLU A 1 79 ? 12.585 30.277 2.579 1.000 22.655 74 GLU A O 1
ATOM 1272 N N . GLN A 1 80 ? 10.528 29.948 1.730 1.000 22.047 75 GLN A N 1
ATOM 1273 C CA A GLN A 1 80 ? 10.527 30.963 0.670 0.500 22.364 75 GLN A CA 1
ATOM 1274 C CA B GLN A 1 80 ? 10.607 31.017 0.691 0.500 21.826 75 GLN A CA 1
ATOM 1275 C C . GLN A 1 80 ? 9.447 32.002 0.944 1.000 19.342 75 GLN A C 1
ATOM 1276 O O . GLN A 1 80 ? 8.353 31.563 1.281 1.000 16.682 75 GLN A O 1
ATOM 1302 N N . THR A 1 81 ? 9.685 33.286 0.724 1.000 17.216 76 THR A N 1
ATOM 1303 C CA . THR A 1 81 ? 8.572 34.252 0.591 1.000 17.259 76 THR A CA 1
ATOM 1304 C C . THR A 1 81 ? 7.809 33.930 -0.694 1.000 17.974 76 THR A C 1
ATOM 1305 O O . THR A 1 81 ? 8.358 33.271 -1.628 1.000 18.420 76 THR A O 1
ATOM 1316 N N . VAL A 1 82 ? 6.604 34.476 -0.787 1.000 17.837 77 VAL A N 1
ATOM 1317 C CA . VAL A 1 82 ? 5.767 34.249 -1.990 1.000 19.561 77 VAL A CA 1
ATOM 1318 C C . VAL A 1 82 ? 6.470 34.816 -3.226 1.000 18.695 77 VAL A C 1
ATOM 1319 O O . VAL A 1 82 ? 6.268 34.249 -4.324 1.000 21.560 77 VAL A O 1
ATOM 1332 N N . ASP A 1 83 ? 7.291 35.850 -3.123 1.000 18.582 78 ASP A N 1
ATOM 1333 C CA . ASP A 1 83 ? 8.013 36.353 -4.317 1.000 21.261 78 ASP A CA 1
ATOM 1334 C C . ASP A 1 83 ? 9.418 35.731 -4.437 1.000 21.006 78 ASP A C 1
ATOM 1335 O O . ASP A 1 83 ? 10.218 36.233 -5.241 1.000 24.535 78 ASP A O 1
ATOM 1344 N N . GLY A 1 84 ? 9.724 34.671 -3.682 1.000 19.501 79 GLY A N 1
ATOM 1345 C CA . GLY A 1 84 ? 10.834 33.757 -3.999 1.000 20.323 79 GLY A CA 1
ATOM 1346 C C . GLY A 1 84 ? 12.129 34.041 -3.261 1.000 20.960 79 GLY A C 1
ATOM 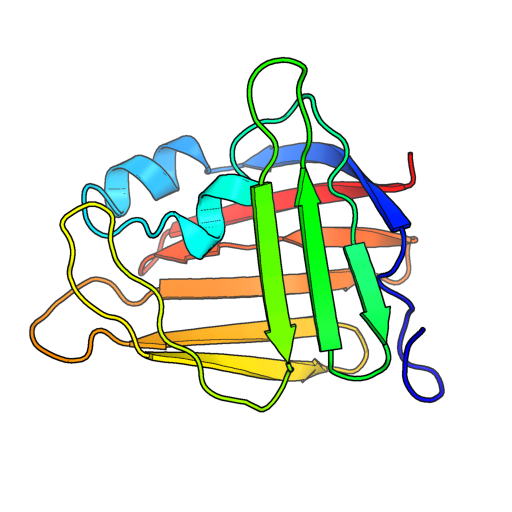1347 O O . GLY A 1 84 ? 13.154 33.484 -3.654 1.000 26.818 79 GLY A O 1
ATOM 1351 N N . ARG A 1 85 ? 12.078 34.741 -2.134 1.000 19.161 80 ARG A N 1
ATOM 1352 C CA . ARG A 1 85 ? 13.296 35.072 -1.370 1.000 20.536 80 ARG A CA 1
ATOM 1353 C C . ARG A 1 85 ? 13.458 34.031 -0.282 1.000 19.154 80 ARG A C 1
ATOM 1354 O O . ARG A 1 85 ? 12.527 33.746 0.471 1.000 20.149 80 ARG A O 1
ATOM 1375 N N . PRO A 1 86 ? 14.657 33.437 -0.169 1.000 19.215 81 PRO A N 1
ATOM 1376 C CA . PRO A 1 86 ? 14.866 32.380 0.809 1.000 19.251 81 PRO A CA 1
ATOM 1377 C C . PRO A 1 86 ? 15.014 32.936 2.219 1.000 17.369 81 PRO A C 1
ATOM 1378 O O . PRO A 1 86 ? 15.610 33.977 2.448 1.000 19.584 81 PRO A O 1
ATOM 1389 N N . CYS A 1 87 ? 14.537 32.120 3.163 1.000 18.362 82 CYS A N 1
ATOM 1390 C CA A CYS A 1 87 ? 14.564 32.405 4.613 0.330 18.149 82 CYS A CA 1
ATOM 1391 C CA B CYS A 1 87 ? 14.528 32.401 4.613 0.640 16.993 82 CYS A CA 1
ATOM 1392 C C . CYS A 1 87 ? 15.063 31.170 5.349 1.000 18.021 82 CYS A C 1
ATOM 1393 O O . CYS A 1 87 ? 14.606 30.060 5.040 1.000 20.509 82 CYS A O 1
ATOM 1407 N N . LYS A 1 88 ? 15.991 31.382 6.257 1.000 16.871 83 LYS A N 1
ATOM 1408 C CA . LYS A 1 88 ? 16.485 30.315 7.159 1.000 17.537 83 LYS A CA 1
ATOM 1409 C C . LYS A 1 88 ? 15.625 30.328 8.425 1.000 16.594 83 LYS A C 1
ATOM 1410 O O . LYS A 1 88 ? 15.545 31.390 9.071 1.000 17.952 83 LYS A O 1
ATOM 1429 N N . SER A 1 89 ? 15.055 29.181 8.776 1.000 14.276 84 SER A N 1
ATOM 1430 C CA . SER A 1 89 ? 14.115 29.070 9.906 1.000 14.635 84 SER A CA 1
ATOM 1431 C C . SER A 1 89 ? 14.595 28.010 10.873 1.000 13.216 84 SER A C 1
ATOM 1432 O O . SER A 1 89 ? 15.216 27.013 10.473 1.000 14.172 84 SER A O 1
ATOM 1440 N N . LEU A 1 90 ? 14.307 28.216 12.151 1.000 12.222 85 LEU A N 1
ATOM 1441 C CA . LEU A 1 90 ? 14.690 27.250 13.201 1.000 12.479 85 LEU A CA 1
ATOM 1442 C C . LEU A 1 90 ? 13.632 27.291 14.288 1.000 12.525 85 LEU A C 1
ATOM 1443 O O . LEU A 1 90 ? 13.396 28.375 14.850 1.000 13.118 85 LEU A O 1
ATOM 1459 N N . VAL A 1 91 ? 13.085 26.121 14.593 1.000 11.734 86 VAL A N 1
ATOM 1460 C CA . VAL A 1 91 ? 12.139 25.987 15.715 1.000 12.357 86 VAL A CA 1
ATOM 1461 C C . VAL A 1 91 ? 12.897 25.467 16.930 1.000 11.759 86 VAL A C 1
ATOM 1462 O O . VAL A 1 91 ? 13.699 24.543 16.807 1.000 12.668 86 VAL A O 1
ATOM 1475 N N . LYS A 1 92 ? 12.616 26.040 18.091 1.000 11.700 87 LYS A N 1
ATOM 1476 C CA . LYS A 1 92 ? 13.149 25.569 19.380 1.000 12.091 87 LYS A CA 1
ATOM 1477 C C . LYS A 1 92 ? 12.020 25.496 20.389 1.000 11.740 87 LYS A C 1
ATOM 1478 O O . LYS A 1 92 ? 11.014 26.204 20.267 1.000 12.579 87 LYS A O 1
ATOM 1497 N N . TRP A 1 93 ? 12.222 24.698 21.428 1.000 11.436 88 TRP A N 1
ATOM 1498 C CA . TRP A 1 93 ? 11.316 24.715 22.599 1.000 11.629 88 TRP A CA 1
ATOM 1499 C C . TRP A 1 93 ? 11.646 25.934 23.459 1.000 12.312 88 TRP A C 1
ATOM 1500 O O . TRP A 1 93 ? 12.741 25.996 24.042 1.000 13.516 88 TRP A O 1
ATOM 1521 N N . GLU A 1 94 ? 10.715 26.861 23.545 1.000 13.655 89 GLU A N 1
ATOM 1522 C CA . GLU A 1 94 ? 10.784 28.059 24.417 1.000 15.445 89 GLU A CA 1
ATOM 1523 C C . GLU A 1 94 ? 10.462 27.685 25.869 1.000 13.407 89 GLU A C 1
ATOM 1524 O O . GLU A 1 94 ? 10.935 28.345 26.798 1.000 16.331 89 GLU A O 1
ATOM 1536 N N . SER A 1 95 ? 9.633 26.678 26.054 1.000 14.063 90 SER A N 1
ATOM 1537 C CA . SER A 1 95 ? 9.130 26.235 27.374 1.000 14.823 90 SER A CA 1
ATOM 1538 C C . SER A 1 95 ? 8.634 24.802 27.238 1.000 14.729 90 SER A C 1
ATOM 1539 O O . SER A 1 95 ? 8.621 24.278 26.117 1.000 15.282 90 SER A O 1
ATOM 1547 N N . GLU A 1 96 ? 8.116 24.245 28.315 1.000 14.502 91 GLU A N 1
ATOM 1548 C CA . GLU A 1 96 ? 7.577 22.877 28.281 1.000 14.799 91 GLU A CA 1
ATOM 1549 C C . GLU A 1 96 ? 6.500 22.757 27.202 1.000 14.309 91 GLU A C 1
ATOM 1550 O O . GLU A 1 96 ? 6.375 21.677 26.647 1.000 15.433 91 GLU A O 1
ATOM 1562 N N . ASN A 1 97 ? 5.714 23.809 27.008 1.000 13.683 92 ASN A N 1
ATOM 1563 C CA . ASN A 1 97 ? 4.473 23.725 26.222 1.000 13.273 92 ASN A CA 1
ATOM 1564 C C . ASN A 1 97 ? 4.549 24.479 24.897 1.000 11.859 92 ASN A C 1
ATOM 1565 O O . ASN A 1 97 ? 3.534 24.524 24.203 1.000 13.187 92 ASN A O 1
ATOM 1576 N N . LYS A 1 98 ? 5.669 25.123 24.592 1.000 12.448 93 LYS A N 1
ATOM 1577 C CA . LYS A 1 98 ? 5.671 26.152 23.533 1.000 12.241 93 LYS A CA 1
ATOM 1578 C C . LYS A 1 98 ? 6.906 26.019 22.661 1.000 11.788 93 LYS A C 1
ATOM 1579 O O . LYS A 1 98 ? 8.042 26.006 23.174 1.000 13.395 93 LYS A O 1
ATOM 1598 N N . MET A 1 99 ? 6.696 26.000 21.350 1.000 11.188 94 MET A N 1
ATOM 1599 C CA . MET A 1 99 ? 7.766 26.088 20.348 1.000 11.252 94 MET A CA 1
ATOM 1600 C C . MET A 1 99 ? 7.754 27.486 19.727 1.000 11.183 94 MET A C 1
ATOM 1601 O O . MET A 1 99 ? 6.692 28.082 19.564 1.000 11.872 94 MET A O 1
ATOM 1615 N N . VAL A 1 100 ? 8.937 27.939 19.359 1.000 11.817 95 VAL A N 1
ATOM 1616 C CA . VAL A 1 100 ? 9.118 29.248 18.710 1.000 12.325 95 VAL A CA 1
ATOM 1617 C C . VAL A 1 100 ? 9.980 29.053 17.473 1.000 11.797 95 VAL A C 1
ATOM 1618 O O . VAL A 1 100 ? 11.034 28.404 17.533 1.000 12.800 95 VAL A O 1
ATOM 1631 N N . CYS A 1 101 ? 9.532 29.613 16.358 1.000 12.136 96 CYS A N 1
ATOM 1632 C CA . CYS A 1 101 ? 10.255 29.600 15.079 1.000 12.433 96 CYS A CA 1
ATOM 1633 C C . CYS A 1 101 ? 10.813 30.987 14.817 1.000 13.427 96 CYS A C 1
ATOM 1634 O O . CYS A 1 101 ? 10.047 31.934 14.633 1.000 15.576 96 CYS A O 1
ATOM 1642 N N . GLU A 1 102 ? 12.137 31.064 14.767 1.000 14.099 97 GLU A N 1
ATOM 1643 C CA . GLU A 1 102 ? 12.827 32.284 14.326 1.000 15.276 97 GLU A CA 1
ATOM 1644 C C . GLU A 1 102 ? 13.125 32.129 12.843 1.000 14.103 97 GLU A C 1
ATOM 1645 O O . GLU A 1 102 ? 13.423 31.033 12.374 1.000 15.861 97 GLU A O 1
ATOM 1657 N N . GLN A 1 103 ? 13.048 33.250 12.162 1.000 15.890 98 GLN A N 1
ATOM 1658 C CA . GLN A 1 103 ? 13.099 33.313 10.698 1.000 16.483 98 GLN A CA 1
ATOM 1659 C C . GLN A 1 103 ? 14.025 34.466 10.320 1.000 17.705 98 GLN A C 1
ATOM 1660 O O . GLN A 1 103 ? 13.946 35.533 10.931 1.000 20.194 98 GLN A O 1
ATOM 1674 N N . LYS A 1 104 ? 14.894 34.252 9.360 1.000 18.275 99 LYS A N 1
ATOM 1675 C CA . LYS A 1 104 ? 15.743 35.359 8.857 1.000 20.008 99 LYS A CA 1
ATOM 1676 C C . LYS A 1 104 ? 15.931 35.213 7.346 1.000 18.460 99 LYS A C 1
ATOM 1677 O O . LYS A 1 104 ? 16.444 34.193 6.902 1.000 19.463 99 LYS A O 1
ATOM 1696 N N . LEU A 1 105 ? 15.627 36.249 6.576 1.000 23.727 100 LEU A N 1
ATOM 1697 C CA . LEU A 1 105 ? 16.003 36.269 5.134 1.000 25.494 100 LEU A CA 1
ATOM 1698 C C . LEU A 1 105 ? 17.511 36.014 4.975 1.000 25.246 100 LEU A C 1
ATOM 1699 O O . LEU A 1 105 ? 18.294 36.615 5.732 1.000 28.557 100 LEU A O 1
ATOM 1715 N N . LEU A 1 106 ? 17.908 35.227 3.969 1.000 29.258 101 LEU A N 1
ATOM 1716 C CA . LEU A 1 106 ? 19.344 34.947 3.669 1.000 32.915 101 LEU A CA 1
ATOM 1717 C C . LEU A 1 106 ? 20.062 36.228 3.217 1.000 35.820 101 LEU A C 1
ATOM 1718 O O . LEU A 1 106 ? 21.229 36.418 3.618 1.000 40.694 101 LEU A O 1
ATOM 1734 N N . LYS A 1 107 ? 19.399 37.084 2.440 1.000 37.696 102 LYS A N 1
ATOM 1735 C CA . LYS A 1 107 ? 19.977 38.395 2.042 1.000 40.834 102 LYS A CA 1
ATOM 1736 C C . LYS A 1 107 ? 18.886 39.461 2.104 1.000 40.669 102 LYS A C 1
ATOM 1737 O O . LYS A 1 107 ? 17.689 39.129 1.973 1.000 49.161 102 LYS A O 1
ATOM 1756 N N . GLY A 1 108 ? 19.310 40.700 2.330 1.000 41.563 103 GLY A N 1
ATOM 1757 C CA . GLY A 1 108 ? 18.446 41.881 2.225 1.000 43.184 103 GLY A CA 1
ATOM 1758 C C . GLY A 1 108 ? 17.620 42.097 3.470 1.000 40.735 103 GLY A C 1
ATOM 1759 O O . GLY A 1 108 ? 17.657 41.244 4.398 1.000 44.539 103 GLY A O 1
ATOM 1763 N N . GLU A 1 109 ? 16.891 43.210 3.451 1.000 41.721 104 GLU A N 1
ATOM 1764 C CA . GLU A 1 109 ? 16.119 43.786 4.571 1.000 42.145 104 GLU A CA 1
ATOM 1765 C C . GLU A 1 109 ? 14.695 43.237 4.492 1.000 38.563 104 GLU A C 1
ATOM 1766 O O . GLU A 1 109 ? 14.236 42.920 3.373 1.000 38.800 104 GLU A O 1
ATOM 1778 N N . GLY A 1 110 ? 14.042 43.118 5.643 1.000 37.785 105 GLY A N 1
ATOM 1779 C CA . GLY A 1 110 ? 12.606 42.822 5.737 1.000 34.458 105 GLY A CA 1
ATOM 1780 C C . GLY A 1 110 ? 12.142 42.935 7.186 1.000 32.386 105 GLY A C 1
ATOM 1781 O O . GLY A 1 110 ? 12.949 43.171 8.094 1.000 33.735 105 GLY A O 1
ATOM 1785 N N . PRO A 1 111 ? 10.833 42.734 7.448 1.000 33.412 106 PRO A N 1
ATOM 1786 C CA . PRO A 1 111 ? 10.298 42.778 8.809 1.000 31.881 106 PRO A CA 1
ATOM 1787 C C . PRO A 1 111 ? 10.827 41.605 9.644 1.000 26.165 106 PRO A C 1
ATOM 1788 O O . PRO A 1 111 ? 11.233 40.599 9.074 1.000 28.105 106 PRO A O 1
ATOM 1799 N N . LYS A 1 112 ? 10.891 41.786 10.954 1.000 24.578 107 LYS A N 1
ATOM 1800 C CA . LYS A 1 112 ? 11.248 40.667 11.854 1.000 24.307 107 LYS A CA 1
ATOM 1801 C C . LYS A 1 112 ? 10.008 39.790 11.971 1.000 21.260 107 LYS A C 1
ATOM 1802 O O . LYS A 1 112 ? 8.956 40.248 12.423 1.000 24.798 107 LYS A O 1
ATOM 1821 N N . THR A 1 113 ? 10.138 38.545 11.563 1.000 18.815 108 THR A N 1
ATOM 1822 C CA . THR A 1 113 ? 9.018 37.598 11.597 1.000 18.170 108 THR A CA 1
ATOM 1823 C C . THR A 1 113 ? 9.320 36.394 12.476 1.000 16.703 108 THR A C 1
ATOM 1824 O O . THR A 1 113 ? 10.464 35.947 12.560 1.000 18.400 108 THR A O 1
ATOM 1835 N N . SER A 1 114 ? 8.263 35.811 13.022 1.000 14.947 109 SER A N 1
ATOM 1836 C CA . SER A 1 114 ? 8.383 34.600 13.851 1.000 13.936 109 SER A CA 1
ATOM 1837 C C . SER A 1 114 ? 7.001 33.989 13.975 1.000 12.828 109 SER A C 1
ATOM 1838 O O . SER A 1 114 ? 5.992 34.614 13.628 1.000 13.623 109 SER A O 1
ATOM 1846 N N . TRP A 1 115 ? 6.969 32.761 14.464 1.000 12.350 110 TRP A N 1
ATOM 1847 C CA . TRP A 1 115 ? 5.688 32.180 14.896 1.000 12.217 110 TRP A CA 1
ATOM 1848 C C . TRP A 1 115 ? 5.924 31.308 16.115 1.000 11.558 110 TRP A C 1
ATOM 1849 O O . TRP A 1 115 ? 7.057 30.895 16.379 1.000 12.543 110 TRP A O 1
ATOM 1870 N N . THR A 1 116 ? 4.853 31.058 16.849 1.000 11.545 111 THR A N 1
ATOM 1871 C CA . THR A 1 116 ? 4.898 30.167 18.019 1.000 11.437 111 THR A CA 1
ATOM 1872 C C . THR A 1 116 ? 3.691 29.255 17.988 1.000 11.053 111 THR A C 1
ATOM 1873 O O . THR A 1 116 ? 2.625 29.632 17.488 1.000 11.992 111 THR A O 1
ATOM 1884 N N . ARG A 1 117 ? 3.848 28.062 18.556 1.000 10.710 112 ARG A N 1
ATOM 1885 C CA . ARG A 1 117 ? 2.711 27.178 18.825 1.000 10.799 112 ARG A CA 1
ATOM 1886 C C . ARG A 1 117 ? 2.824 26.724 20.275 1.000 10.607 112 ARG A C 1
ATOM 1887 O O . ARG A 1 117 ? 3.887 26.249 20.687 1.000 11.614 112 ARG A O 1
ATOM 1908 N N . GLU A 1 118 ? 1.740 26.850 21.016 1.000 11.557 113 GLU A N 1
ATOM 1909 C CA . GLU A 1 118 ? 1.722 26.544 22.449 1.000 11.963 113 GLU A CA 1
ATOM 1910 C C . GLU A 1 118 ? 0.495 25.708 22.762 1.000 11.767 113 GLU A C 1
ATOM 1911 O O . GLU A 1 118 ? -0.611 26.082 22.416 1.000 13.276 113 GLU A O 1
ATOM 1923 N N . LEU A 1 119 ? 0.697 24.604 23.458 1.000 12.000 114 LEU A N 1
ATOM 1924 C CA . LEU A 1 119 ? -0.412 23.755 23.947 1.000 12.202 114 LEU A CA 1
ATOM 1925 C C . LEU A 1 119 ? -0.605 24.158 25.400 1.000 12.534 114 LEU A C 1
ATOM 1926 O O . LEU A 1 119 ? 0.166 23.737 26.280 1.000 15.323 114 LEU A O 1
ATOM 1942 N N . THR A 1 120 ? -1.584 25.020 25.662 1.000 12.389 115 THR A N 1
ATOM 1943 C CA . THR A 1 120 ? -1.813 25.572 27.006 1.000 13.929 115 THR A CA 1
ATOM 1944 C C . THR A 1 120 ? -2.503 24.521 27.876 1.000 12.941 115 THR A C 1
ATOM 1945 O O . THR A 1 120 ? -3.063 23.521 27.404 1.000 13.072 115 THR A O 1
ATOM 1956 N N . ASN A 1 121 ? -2.446 24.726 29.179 1.000 13.991 116 ASN A N 1
ATOM 1957 C CA . ASN A 1 121 ? -2.901 23.702 30.145 1.000 15.311 116 ASN A CA 1
ATOM 1958 C C . ASN A 1 121 ? -4.416 23.450 30.072 1.000 13.470 116 ASN A C 1
ATOM 1959 O O . ASN A 1 121 ? -4.836 22.364 30.428 1.000 14.192 116 ASN A O 1
ATOM 1970 N N . ASP A 1 122 ? -5.174 24.396 29.535 1.000 12.645 117 ASP A N 1
ATOM 1971 C CA . ASP A 1 122 ? -6.614 24.198 29.292 1.000 12.143 117 ASP A CA 1
ATOM 1972 C C . ASP A 1 122 ? -6.903 23.330 28.069 1.000 11.751 117 ASP A C 1
ATOM 1973 O O . ASP A 1 122 ? -8.076 23.058 27.836 1.000 12.856 117 ASP A O 1
ATOM 1982 N N . GLY A 1 123 ? -5.880 22.859 27.366 1.000 11.999 118 GLY A N 1
ATOM 1983 C CA . GLY A 1 123 ? -6.086 21.932 26.258 1.000 12.946 118 GLY A CA 1
ATOM 1984 C C . GLY A 1 123 ? -6.174 22.596 24.919 1.000 13.044 118 GLY A C 1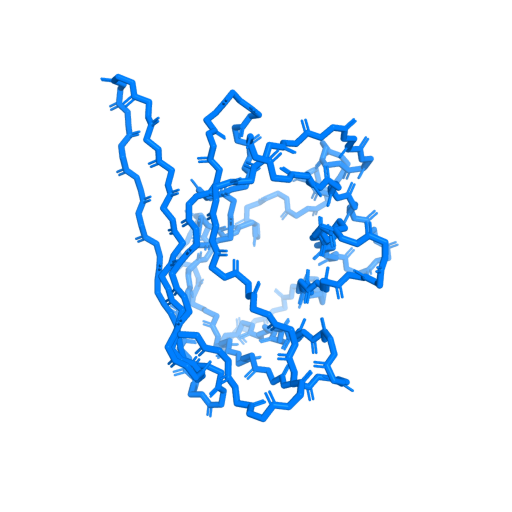
ATOM 1985 O O . GLY A 1 123 ? -6.283 21.936 23.865 1.000 13.384 118 GLY A O 1
ATOM 1989 N N . GLU A 1 124 ? -6.107 23.953 24.842 1.000 11.074 119 GLU A N 1
ATOM 1990 C CA . GLU A 1 124 ? -6.096 24.714 23.566 1.000 12.086 119 GLU A CA 1
ATOM 1991 C C . GLU A 1 124 ? -4.708 24.692 22.947 1.000 12.483 119 GLU A C 1
ATOM 1992 O O . GLU A 1 124 ? -3.700 24.536 23.630 1.000 14.029 119 GLU A O 1
ATOM 2004 N N . LEU A 1 125 ? -4.688 24.852 21.634 1.000 12.526 120 LEU A N 1
ATOM 2005 C CA . LEU A 1 125 ? -3.456 25.082 20.854 1.000 12.134 120 LEU A CA 1
ATOM 2006 C C . LEU A 1 125 ? -3.482 26.516 20.361 1.000 11.685 120 LEU A C 1
ATOM 2007 O O . LEU A 1 125 ? -4.433 26.906 19.656 1.000 13.488 120 LEU A O 1
ATOM 2023 N N . ILE A 1 126 ? -2.482 27.294 20.713 1.000 12.526 121 ILE A N 1
ATOM 2024 C CA . ILE A 1 126 ? -2.403 28.718 20.331 1.000 12.806 121 ILE A CA 1
ATOM 2025 C C . ILE A 1 126 ? -1.311 28.870 19.288 1.000 12.182 121 ILE A C 1
ATOM 2026 O O . ILE A 1 126 ? -0.155 28.524 19.551 1.000 12.141 121 ILE A O 1
ATOM 2042 N N . LEU A 1 127 ? -1.662 29.3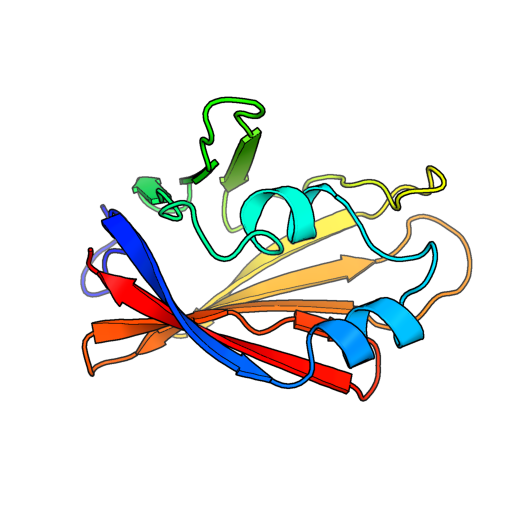78 18.113 1.000 11.861 122 LEU A N 1
ATOM 2043 C CA . LEU A 1 127 ? -0.699 29.765 17.067 1.000 11.314 122 LEU A CA 1
ATOM 2044 C C . LEU A 1 127 ? -0.552 31.275 17.130 1.000 11.139 122 LEU A C 1
ATOM 2045 O O . LEU A 1 127 ? -1.557 31.990 17.016 1.000 13.059 122 LEU A O 1
ATOM 2061 N N . THR A 1 128 ? 0.668 31.769 17.270 1.000 11.417 123 THR A N 1
ATOM 2062 C CA A THR A 1 128 ? 0.890 33.211 17.063 0.500 12.686 123 THR A CA 1
ATOM 2063 C CA B THR A 1 128 ? 0.978 33.205 17.150 0.500 12.652 123 THR A CA 1
ATOM 2064 C C . THR A 1 128 ? 1.842 33.380 15.895 1.000 12.701 123 THR A C 1
ATOM 2065 O O . THR A 1 128 ? 2.722 32.555 15.675 1.000 13.457 123 THR A O 1
ATOM 2085 N N . MET A 1 129 ? 1.581 34.412 15.125 1.000 12.585 124 MET A N 1
ATOM 2086 C CA . MET A 1 129 ? 2.428 34.767 13.967 1.000 12.756 124 MET A CA 1
ATOM 2087 C C . MET A 1 129 ? 2.687 36.265 14.081 1.000 12.935 124 MET A C 1
ATOM 2088 O O . MET A 1 129 ? 1.753 37.033 14.274 1.000 14.960 124 MET A O 1
ATOM 2102 N N . THR A 1 130 ? 3.952 36.654 13.959 1.000 13.733 125 THR A N 1
ATOM 2103 C CA . THR A 1 130 ? 4.359 38.043 14.232 1.000 15.195 125 THR A CA 1
ATOM 2104 C C . THR A 1 130 ? 5.108 38.610 13.029 1.000 15.221 125 THR A C 1
ATOM 2105 O O . THR A 1 130 ? 5.899 37.907 12.404 1.000 16.073 125 THR A O 1
ATOM 2116 N N . ALA A 1 131 ? 4.883 39.888 12.768 1.000 14.964 126 ALA A N 1
ATOM 2117 C CA . ALA A 1 131 ? 5.666 40.687 11.804 1.000 17.752 126 ALA A CA 1
ATOM 2118 C C . ALA A 1 131 ? 5.883 42.044 12.453 1.000 20.543 126 ALA A C 1
ATOM 2119 O O . ALA A 1 131 ? 4.903 42.738 12.684 1.000 22.514 126 ALA A O 1
ATOM 2126 N N . ASP A 1 132 ? 7.139 42.348 12.735 1.000 25.027 127 ASP A N 1
ATOM 2127 C CA . ASP A 1 132 ? 7.560 43.477 13.589 1.000 28.066 127 ASP A CA 1
ATOM 2128 C C . ASP A 1 132 ? 6.574 43.557 14.747 1.000 25.537 127 ASP A C 1
ATOM 2129 O O . ASP A 1 132 ? 6.588 42.674 15.617 1.000 28.467 127 ASP A O 1
ATOM 2138 N N . ASP A 1 133 ? 5.724 44.581 14.753 1.000 27.520 128 ASP A N 1
ATOM 2139 C CA . ASP A 1 133 ? 4.916 44.879 15.950 1.000 24.914 128 ASP A CA 1
ATOM 2140 C C . ASP A 1 133 ? 3.513 44.271 15.855 1.000 24.129 128 ASP A C 1
ATOM 2141 O O . ASP A 1 133 ? 2.725 44.435 16.802 1.000 28.263 128 ASP A O 1
ATOM 2150 N N . VAL A 1 134 ? 3.190 43.585 14.770 1.000 19.256 129 VAL A N 1
ATOM 2151 C CA . VAL A 1 134 ? 1.833 43.004 14.604 1.000 16.634 129 VAL A CA 1
ATOM 2152 C C . VAL A 1 134 ? 1.850 41.532 15.024 1.000 16.716 129 VAL A C 1
ATOM 2153 O O . VAL A 1 134 ? 2.675 40.760 14.499 1.000 17.756 129 VAL A O 1
ATOM 2166 N N . VAL A 1 135 ? 0.929 41.156 15.904 1.000 17.521 130 VAL A N 1
ATOM 2167 C CA . VAL A 1 135 ? 0.830 39.776 16.431 1.000 17.746 130 VAL A CA 1
ATOM 2168 C C . VAL A 1 135 ? -0.542 39.235 16.076 1.000 15.966 130 VAL A C 1
ATOM 2169 O O . VAL A 1 135 ? -1.560 39.784 16.555 1.000 18.501 130 VAL A O 1
ATOM 2182 N N . CYS A 1 136 ? -0.583 38.188 15.264 1.000 15.662 131 CYS A N 1
ATOM 2183 C CA . CYS A 1 136 ? -1.810 37.433 14.971 1.000 14.885 131 CYS A CA 1
ATOM 2184 C C . CYS A 1 136 ? -1.858 36.255 15.937 1.000 13.796 131 CYS A C 1
ATOM 2185 O O . CYS A 1 136 ? -0.863 35.568 16.080 1.000 14.039 131 CYS A O 1
ATOM 2193 N N . THR A 1 137 ? -3.009 36.046 16.549 1.000 13.831 132 THR A N 1
ATOM 2194 C CA . THR A 1 137 ? -3.260 34.887 17.416 1.000 14.135 132 THR A CA 1
ATOM 2195 C C . THR A 1 137 ? -4.451 34.096 16.886 1.000 13.304 132 THR A C 1
ATOM 2196 O O . THR A 1 137 ? -5.526 34.696 16.729 1.000 15.085 132 THR A O 1
ATOM 2207 N N . ARG A 1 138 ? -4.266 32.806 16.665 1.000 13.327 133 ARG A N 1
ATOM 2208 C CA . ARG A 1 138 ? -5.333 31.861 16.289 1.000 13.643 133 ARG A CA 1
ATOM 2209 C C . ARG A 1 138 ? -5.385 30.758 17.336 1.000 14.073 133 ARG A C 1
ATOM 2210 O O . ARG A 1 138 ? -4.334 30.207 17.703 1.000 15.142 133 ARG A O 1
ATOM 2231 N N . VAL A 1 139 ? -6.580 30.521 17.844 1.000 13.241 134 VAL A N 1
ATOM 2232 C C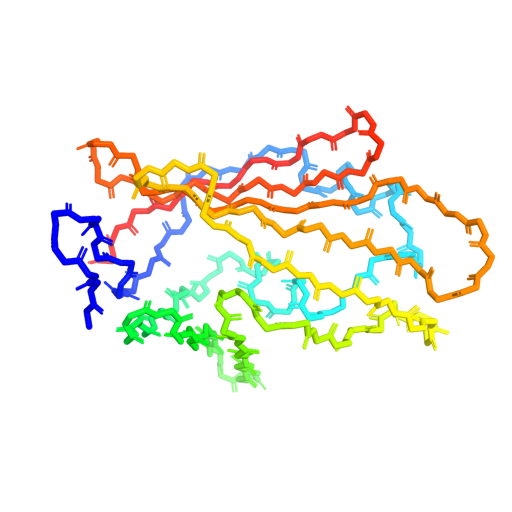A . VAL A 1 139 ? -6.803 29.561 18.942 1.000 13.077 134 VAL A CA 1
ATOM 2233 C C . VAL A 1 139 ? -7.547 28.366 18.391 1.000 12.592 134 VAL A C 1
ATOM 2234 O O . VAL A 1 139 ? -8.598 28.543 17.753 1.000 13.320 134 VAL A O 1
ATOM 2247 N N . TYR A 1 140 ? -7.029 27.182 18.652 1.000 12.269 135 TYR A N 1
ATOM 2248 C CA . TYR A 1 140 ? -7.605 25.908 18.215 1.000 12.310 135 TYR A CA 1
ATOM 2249 C C . TYR A 1 140 ? -7.964 25.055 19.407 1.000 12.491 135 TYR A C 1
ATOM 2250 O O . TYR A 1 140 ? -7.333 25.126 20.475 1.000 12.884 135 TYR A O 1
ATOM 2268 N N . VAL A 1 141 ? -8.962 24.217 19.179 1.000 12.892 136 VAL A N 1
ATOM 2269 C CA . VAL A 1 141 ? -9.358 23.133 20.101 1.000 13.198 136 VAL A CA 1
ATOM 2270 C C . VAL A 1 141 ? -9.423 21.815 19.346 1.000 13.006 136 VAL A C 1
ATOM 2271 O O . VAL A 1 141 ? -9.543 21.818 18.100 1.000 14.367 136 VAL A O 1
ATOM 2284 N N . ARG A 1 142 ? -9.381 20.700 20.036 1.000 13.397 137 ARG A N 1
ATOM 2285 C CA . ARG A 1 142 ? -9.439 19.390 19.361 1.000 14.261 137 ARG A CA 1
ATOM 2286 C C . ARG A 1 142 ? -10.795 19.201 18.691 1.000 14.964 137 ARG A C 1
ATOM 2287 O O . ARG A 1 142 ? -11.834 19.606 19.230 1.000 16.711 137 ARG A O 1
ATOM 2308 N N . GLU A 1 143 ? -10.784 18.581 17.511 1.000 16.191 138 GLU A N 1
ATOM 2309 C CA . GLU A 1 143 ? -12.030 18.266 16.752 1.000 19.424 138 GLU A CA 1
ATOM 2310 C C . GLU A 1 143 ? -12.926 17.328 17.557 1.000 21.568 138 GLU A C 1
ATOM 2311 O O . GLU A 1 143 ? -12.406 16.436 18.232 1.000 23.197 138 GLU A O 1
#